Protein AF-A0A024GPQ6-F1 (afdb_monomer_lite)

Radius of gyration: 27.26 Å; chains: 1; bounding box: 66×18×82 Å

Foldseek 3Di:
DDPDDDDPLQVVLVVLLVVLLVLLLVLLVLDDPVVSVVSNVVSVVVSVVCVPPPDNVVSVVVSVVSVVVSVVSNVVSVVVSVVVVVVVVVVVDPPPPDPPPPVVVVVPDPVPPD

Sequence (114 aa):
MHKKIHSLRFFINRAAALRQYREFQRVTAKLPTSTRSDIRRQIRVEFENCRFVEEEEQIQLLLRYGKEQLKYVSSLVDTAVSKQHQKRKVNRNPEHTNGQGVDAVKMSWPWNRT

InterPro domains:
  IP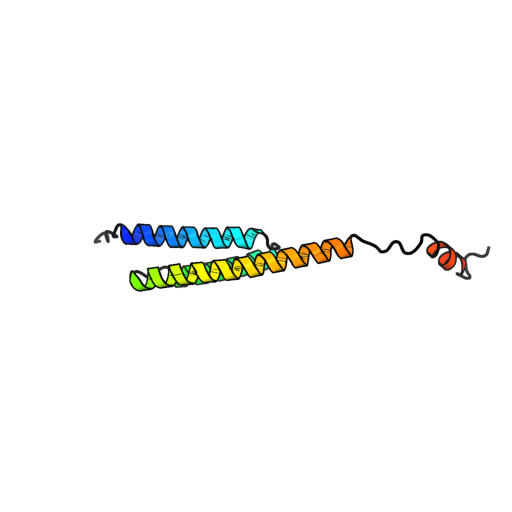R008011 Complex 1 LYR protein domain [PF05347] (16-71)

Structure (mmCIF, N/CA/C/O backbone):
data_AF-A0A024GPQ6-F1
#
_entry.id   AF-A0A024GPQ6-F1
#
loop_
_atom_site.group_PDB
_atom_site.id
_atom_site.type_symbol
_atom_site.label_atom_id
_atom_site.label_alt_id
_atom_site.label_comp_id
_atom_site.label_asym_id
_atom_site.label_entity_id
_atom_site.label_seq_id
_atom_site.pdbx_PDB_ins_code
_atom_site.Cartn_x
_atom_site.Cartn_y
_atom_site.Cartn_z
_atom_site.occupancy
_atom_site.B_iso_or_equiv
_atom_site.auth_seq_id
_atom_site.auth_comp_id
_atom_site.auth_asym_id
_atom_site.auth_atom_id
_atom_site.pdbx_PDB_model_num
ATOM 1 N N . MET A 1 1 ? -33.679 -6.114 13.000 1.00 56.97 1 MET A N 1
ATOM 2 C CA . MET A 1 1 ? -32.256 -5.919 12.642 1.00 56.97 1 MET A CA 1
ATOM 3 C C . MET A 1 1 ? -31.708 -4.738 13.425 1.00 56.97 1 MET A C 1
ATOM 5 O O . MET A 1 1 ? -32.185 -3.629 13.224 1.00 56.97 1 MET A O 1
ATOM 9 N N . HIS A 1 2 ? -30.765 -4.958 14.340 1.00 69.06 2 HIS A N 1
ATOM 10 C CA . HIS A 1 2 ? -30.118 -3.865 15.071 1.00 69.06 2 HIS A CA 1
ATOM 11 C C . HIS A 1 2 ? -29.084 -3.192 14.156 1.00 69.06 2 HIS A C 1
ATOM 13 O O . HIS A 1 2 ? -28.178 -3.857 13.656 1.00 69.06 2 HIS A O 1
ATOM 19 N N . LYS A 1 3 ? -29.222 -1.885 13.898 1.00 77.19 3 LYS A N 1
ATOM 20 C CA . LYS A 1 3 ? -28.188 -1.108 13.197 1.00 77.19 3 LYS A CA 1
ATOM 21 C C . LYS A 1 3 ? -26.991 -0.954 14.135 1.00 77.19 3 LYS A C 1
ATOM 23 O O . LYS A 1 3 ? -27.108 -0.296 15.165 1.00 77.19 3 LYS A O 1
ATOM 28 N N . LYS A 1 4 ? -25.845 -1.540 13.776 1.00 80.50 4 LYS A N 1
ATOM 29 C CA . LYS A 1 4 ? -24.577 -1.293 14.474 1.00 80.50 4 LYS A CA 1
ATOM 30 C C . LYS A 1 4 ? -24.188 0.168 14.246 1.00 80.50 4 LYS A C 1
ATOM 32 O O . LYS A 1 4 ? -23.907 0.569 13.118 1.00 80.50 4 LYS A O 1
ATOM 37 N N . ILE A 1 5 ? -24.217 0.971 15.306 1.00 86.12 5 ILE A N 1
ATOM 38 C CA . ILE A 1 5 ? -23.712 2.344 15.273 1.00 86.12 5 ILE A CA 1
ATOM 39 C C . ILE A 1 5 ? -22.198 2.258 15.456 1.00 86.12 5 ILE A C 1
ATOM 41 O O . ILE A 1 5 ? -21.713 1.808 16.491 1.00 86.12 5 ILE A O 1
ATOM 45 N N . HIS A 1 6 ? -21.448 2.645 14.428 1.00 87.50 6 HIS A N 1
ATOM 46 C CA . HIS A 1 6 ? -19.992 2.695 14.499 1.00 87.50 6 HIS A CA 1
ATOM 47 C C . HIS A 1 6 ? -19.529 3.957 15.234 1.00 87.50 6 HIS A C 1
ATOM 49 O O . HIS A 1 6 ? -20.135 5.021 15.106 1.00 87.50 6 HIS A O 1
ATOM 55 N N . SER A 1 7 ? -18.429 3.849 15.979 1.00 90.88 7 SER A N 1
ATOM 56 C CA . SER A 1 7 ? -17.825 4.998 16.654 1.00 90.88 7 SER A CA 1
ATOM 57 C C . SER A 1 7 ? -17.201 5.973 15.648 1.00 90.88 7 SER A C 1
ATOM 59 O O . SER A 1 7 ? -16.797 5.589 14.550 1.00 90.88 7 SER A O 1
ATOM 61 N N . LEU A 1 8 ? -17.036 7.243 16.031 1.00 92.69 8 LEU A N 1
ATOM 62 C CA . LEU A 1 8 ? -16.280 8.216 15.228 1.00 92.69 8 LEU A CA 1
ATOM 63 C C . LEU A 1 8 ? -14.880 7.689 14.873 1.00 92.69 8 LEU A C 1
ATOM 65 O O . LEU A 1 8 ? -14.397 7.840 13.749 1.00 92.69 8 LEU A O 1
ATOM 69 N N . ARG A 1 9 ? -14.242 7.021 15.836 1.00 91.12 9 ARG A N 1
ATOM 70 C CA . ARG A 1 9 ? -12.903 6.459 15.691 1.00 91.12 9 ARG A CA 1
ATOM 71 C C . ARG A 1 9 ? -12.825 5.410 14.584 1.00 91.12 9 ARG A C 1
ATOM 73 O O . ARG A 1 9 ? -11.877 5.437 13.801 1.00 91.12 9 ARG A O 1
ATOM 80 N N . PHE A 1 10 ? -13.849 4.565 14.451 1.00 90.88 10 PHE A N 1
ATOM 81 C CA . PHE A 1 10 ? -13.974 3.614 13.344 1.00 90.88 10 PHE A CA 1
ATOM 82 C C . PHE A 1 10 ? -13.918 4.320 11.981 1.00 90.88 10 PHE A C 1
ATOM 84 O O . PHE A 1 10 ? -13.143 3.927 11.107 1.00 90.88 10 PHE A O 1
ATOM 91 N N . PHE A 1 11 ? -14.677 5.407 11.805 1.00 92.81 11 PHE A N 1
ATOM 92 C CA . PHE A 1 11 ? -14.689 6.159 10.547 1.00 92.81 11 PHE A CA 1
ATOM 93 C C . PHE A 1 11 ? -13.343 6.827 10.253 1.00 92.81 11 PHE A C 1
ATOM 95 O O . PHE A 1 11 ? -12.869 6.764 9.117 1.00 92.81 11 PHE A O 1
ATOM 102 N N . ILE A 1 12 ? -12.700 7.416 11.267 1.00 94.94 12 ILE A N 1
ATOM 103 C CA . ILE A 1 12 ? -11.366 8.024 11.133 1.00 94.94 12 ILE A CA 1
ATOM 104 C C . ILE A 1 12 ? -10.345 6.975 10.681 1.00 94.94 12 ILE A C 1
ATOM 106 O O . ILE A 1 12 ? -9.608 7.198 9.718 1.00 94.94 12 ILE A O 1
ATOM 110 N N . ASN A 1 13 ? -10.337 5.812 11.330 1.00 94.38 13 ASN A N 1
ATOM 111 C CA . ASN A 1 13 ? -9.423 4.725 11.006 1.00 94.38 13 ASN A CA 1
ATOM 112 C C . ASN A 1 13 ? -9.668 4.187 9.588 1.00 94.38 13 ASN A C 1
ATOM 114 O O . ASN A 1 13 ? -8.723 3.997 8.818 1.00 94.38 13 ASN A O 1
ATOM 118 N N . ARG A 1 14 ? -10.935 4.027 9.185 1.00 94.44 14 ARG A N 1
ATOM 119 C CA . ARG A 1 14 ? -11.280 3.587 7.827 1.00 94.44 14 ARG A CA 1
ATOM 120 C C . ARG A 1 14 ? -10.869 4.613 6.771 1.00 94.44 14 ARG A C 1
ATOM 122 O O . ARG A 1 14 ? -10.334 4.241 5.725 1.00 94.44 14 ARG A O 1
ATOM 129 N N . ALA A 1 15 ? -11.062 5.902 7.046 1.00 96.56 15 ALA A N 1
ATOM 130 C CA . ALA A 1 15 ? -10.620 6.979 6.167 1.00 96.56 15 ALA A CA 1
ATOM 131 C C . ALA A 1 15 ? -9.088 7.014 6.026 1.00 96.56 15 ALA A C 1
ATOM 133 O O . ALA A 1 15 ? -8.582 7.228 4.918 1.00 96.56 15 ALA A O 1
ATOM 134 N N . ALA A 1 16 ? -8.352 6.764 7.114 1.00 96.50 16 ALA A N 1
ATOM 135 C CA . ALA A 1 16 ? -6.895 6.660 7.104 1.00 96.50 16 ALA A CA 1
ATOM 136 C C . ALA A 1 16 ? -6.411 5.485 6.239 1.00 96.50 16 ALA A C 1
ATOM 138 O O . ALA A 1 16 ? -5.560 5.687 5.373 1.00 96.50 16 ALA A O 1
ATOM 139 N N . ALA A 1 17 ? -7.013 4.300 6.382 1.00 96.38 17 ALA A N 1
ATOM 140 C CA . ALA A 1 17 ? -6.684 3.135 5.557 1.00 96.38 17 ALA A CA 1
ATOM 141 C C . ALA A 1 17 ? -6.943 3.406 4.063 1.00 96.38 17 ALA A C 1
ATOM 143 O O . ALA A 1 17 ? -6.088 3.157 3.214 1.00 96.38 17 ALA A O 1
ATOM 144 N N . LEU A 1 18 ? -8.087 4.013 3.724 1.00 96.75 18 LEU A N 1
ATOM 145 C CA . LEU A 1 18 ? -8.394 4.392 2.339 1.00 96.75 18 LEU A CA 1
ATOM 146 C C . LEU A 1 18 ? -7.425 5.441 1.783 1.00 96.75 18 LEU A C 1
ATOM 148 O O . LEU A 1 18 ? -7.087 5.416 0.599 1.00 96.75 18 LEU A O 1
ATOM 152 N N . ARG A 1 19 ? -6.986 6.397 2.610 1.00 98.06 19 ARG A N 1
ATOM 153 C CA . ARG A 1 19 ? -5.964 7.376 2.218 1.00 98.06 19 ARG A CA 1
ATOM 154 C C . ARG A 1 19 ? -4.654 6.672 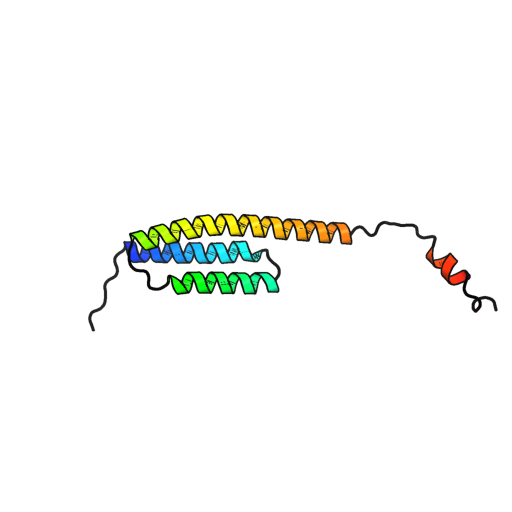1.877 1.00 98.06 19 ARG A C 1
ATOM 156 O O . ARG A 1 19 ? -4.123 6.916 0.798 1.00 98.06 19 ARG A O 1
ATOM 163 N N . GLN A 1 20 ? -4.207 5.767 2.737 1.00 97.38 20 GLN A N 1
ATOM 164 C CA . GLN A 1 20 ? -2.985 4.997 2.542 1.00 97.38 20 GLN A CA 1
ATOM 165 C C . GLN A 1 20 ? -3.044 4.120 1.283 1.00 97.38 20 GLN A C 1
ATOM 167 O O . GLN A 1 20 ? -2.120 4.144 0.474 1.00 97.38 20 GLN A O 1
ATOM 172 N N . TYR A 1 21 ? -4.164 3.433 1.037 1.00 97.94 21 TYR A N 1
ATOM 173 C CA . TYR A 1 21 ? -4.378 2.677 -0.202 1.00 97.94 21 TYR A CA 1
ATOM 174 C C . TYR A 1 21 ? -4.228 3.555 -1.457 1.00 97.94 21 TYR A C 1
ATOM 176 O O . TYR A 1 21 ? -3.547 3.190 -2.418 1.00 97.94 21 TYR A O 1
ATOM 184 N N . ARG A 1 22 ? -4.816 4.759 -1.448 1.00 98.31 22 ARG A N 1
ATOM 185 C CA . ARG A 1 22 ? -4.681 5.714 -2.561 1.00 98.31 22 ARG A CA 1
ATOM 186 C C . ARG A 1 22 ? -3.244 6.201 -2.742 1.00 98.31 22 ARG A C 1
ATOM 188 O O . ARG A 1 22 ? -2.825 6.435 -3.872 1.00 98.31 22 ARG A O 1
ATOM 195 N N . GLU A 1 23 ? -2.479 6.354 -1.666 1.00 98.25 23 GLU A N 1
ATOM 196 C CA . GLU A 1 23 ? -1.063 6.726 -1.749 1.00 98.25 23 GLU A CA 1
ATOM 197 C C . GLU A 1 23 ? -0.229 5.634 -2.424 1.00 98.25 23 GLU A C 1
ATOM 199 O O . GLU A 1 23 ? 0.523 5.940 -3.350 1.00 98.25 23 GLU A O 1
ATOM 204 N N . PHE A 1 24 ? -0.449 4.364 -2.082 1.00 98.00 24 PHE A N 1
ATOM 205 C CA . PHE A 1 24 ? 0.153 3.236 -2.799 1.00 98.00 24 PHE A CA 1
ATOM 206 C C . PHE A 1 24 ? -0.168 3.258 -4.300 1.00 98.00 24 PHE A C 1
ATOM 208 O O . PHE A 1 24 ? 0.715 3.068 -5.143 1.00 98.00 24 PHE A O 1
ATOM 215 N N . GLN A 1 25 ? -1.423 3.536 -4.665 1.00 97.44 25 GLN A N 1
ATOM 216 C CA . GLN A 1 25 ? -1.809 3.658 -6.072 1.00 97.44 25 GLN A CA 1
ATOM 217 C C . GLN A 1 25 ? -1.082 4.810 -6.781 1.00 97.44 25 GLN A C 1
ATOM 219 O O . GLN A 1 25 ? -0.692 4.655 -7.941 1.00 97.44 25 GLN A O 1
ATOM 224 N N . ARG A 1 26 ? -0.880 5.948 -6.106 1.00 97.94 26 ARG A N 1
ATOM 225 C CA . ARG A 1 26 ? -0.150 7.102 -6.658 1.00 97.94 26 ARG A CA 1
ATOM 226 C C . ARG A 1 26 ? 1.331 6.799 -6.850 1.00 97.94 26 ARG A C 1
ATOM 228 O O . ARG A 1 26 ? 1.850 7.047 -7.932 1.00 97.94 26 ARG A O 1
ATOM 235 N N . VAL A 1 27 ? 1.995 6.224 -5.848 1.00 97.31 27 VAL A N 1
ATOM 236 C CA . VAL A 1 27 ? 3.422 5.863 -5.923 1.00 97.31 27 VAL A CA 1
ATOM 237 C C . VAL A 1 27 ? 3.668 4.891 -7.075 1.00 97.31 27 VAL A C 1
ATOM 239 O O . VAL A 1 27 ? 4.505 5.140 -7.940 1.00 97.31 27 VAL A O 1
ATOM 242 N N . THR A 1 28 ? 2.865 3.831 -7.160 1.00 96.50 28 THR A N 1
ATOM 243 C CA . THR A 1 28 ? 2.990 2.805 -8.209 1.00 96.50 28 THR A CA 1
ATOM 244 C C . THR A 1 28 ? 2.609 3.299 -9.607 1.00 96.50 28 THR A C 1
ATOM 246 O O . THR A 1 28 ? 2.896 2.620 -10.590 1.00 96.50 28 THR A O 1
ATOM 249 N N . ALA A 1 29 ? 1.992 4.480 -9.746 1.00 96.69 29 ALA A N 1
ATOM 250 C CA . ALA A 1 29 ? 1.598 5.027 -11.045 1.00 96.69 29 ALA A CA 1
ATOM 251 C C . ALA A 1 29 ? 2.791 5.255 -11.988 1.00 96.69 29 ALA A C 1
ATOM 253 O O . ALA A 1 29 ? 2.621 5.122 -13.200 1.00 96.69 29 ALA A O 1
ATOM 254 N N . LYS A 1 30 ? 3.976 5.538 -11.427 1.00 94.69 30 LYS A N 1
ATOM 255 C CA . LYS A 1 30 ? 5.227 5.784 -12.163 1.00 94.69 30 LYS A CA 1
ATOM 256 C C . LYS A 1 30 ? 5.773 4.541 -12.882 1.00 94.69 30 LYS A C 1
ATOM 258 O O . LYS A 1 30 ? 6.633 4.669 -13.747 1.00 94.69 30 LYS A O 1
ATOM 263 N N . LEU A 1 31 ? 5.311 3.347 -12.509 1.00 93.56 31 LEU A N 1
ATOM 264 C CA . LEU A 1 31 ? 5.783 2.090 -13.082 1.00 93.56 31 LEU A CA 1
ATOM 265 C C . LEU A 1 31 ? 5.145 1.790 -14.452 1.00 93.56 31 LEU A C 1
ATOM 267 O O . LEU A 1 31 ? 4.021 2.234 -14.721 1.00 93.56 31 LEU A O 1
ATOM 271 N N . PRO A 1 32 ? 5.807 0.970 -15.293 1.00 93.25 32 PRO A N 1
ATOM 272 C CA . PRO A 1 32 ? 5.212 0.419 -16.509 1.00 93.25 32 PRO A CA 1
ATOM 273 C C . PRO A 1 32 ? 3.910 -0.345 -16.232 1.00 93.25 32 PRO A C 1
ATOM 275 O O . PRO A 1 32 ? 3.746 -0.952 -15.175 1.00 93.25 32 PRO A O 1
ATOM 278 N N . THR A 1 33 ? 2.987 -0.344 -17.199 1.00 94.06 33 THR A N 1
ATOM 279 C CA . THR A 1 33 ? 1.622 -0.874 -17.030 1.00 94.06 33 THR A CA 1
ATOM 280 C C . THR A 1 33 ? 1.567 -2.328 -16.562 1.00 94.06 33 THR A C 1
ATOM 282 O O . THR A 1 33 ? 0.742 -2.626 -15.698 1.00 94.06 33 THR A O 1
ATOM 285 N N . SER A 1 34 ? 2.426 -3.211 -17.083 1.00 91.00 34 SER A N 1
ATOM 286 C CA . SER A 1 34 ? 2.474 -4.623 -16.677 1.00 91.00 34 SER A CA 1
ATOM 287 C C . SER A 1 34 ? 2.802 -4.752 -15.187 1.00 91.00 34 SER A C 1
ATOM 289 O O . SER A 1 34 ? 1.943 -5.129 -14.397 1.00 91.00 34 SER A O 1
ATOM 291 N N . THR A 1 35 ? 3.983 -4.284 -14.775 1.00 92.56 35 THR A N 1
ATOM 292 C CA . THR A 1 35 ? 4.447 -4.327 -13.379 1.00 92.56 35 THR A CA 1
ATOM 293 C C . THR A 1 35 ? 3.513 -3.586 -12.419 1.00 92.56 35 THR A C 1
ATOM 295 O O . THR A 1 35 ? 3.246 -4.045 -11.309 1.00 92.56 35 THR A O 1
ATOM 298 N N . ARG A 1 36 ? 2.975 -2.434 -12.836 1.00 95.56 36 ARG A N 1
ATOM 299 C CA . ARG A 1 36 ? 2.027 -1.651 -12.035 1.00 95.56 36 ARG A CA 1
ATOM 300 C C . ARG A 1 36 ? 0.756 -2.436 -11.720 1.00 95.56 36 ARG A C 1
ATOM 302 O O . ARG A 1 36 ? 0.222 -2.286 -10.622 1.00 95.56 36 ARG A O 1
ATOM 309 N N . SER A 1 37 ? 0.245 -3.208 -12.677 1.00 95.19 37 SER A N 1
ATOM 310 C CA . SER A 1 37 ? -1.005 -3.958 -12.513 1.00 95.19 37 SER A CA 1
ATOM 311 C C . SER A 1 37 ? -0.843 -5.075 -11.486 1.00 95.19 37 SER A C 1
ATOM 313 O O . SER A 1 37 ? -1.677 -5.188 -10.587 1.00 95.19 37 SER A O 1
ATOM 315 N N . ASP A 1 38 ? 0.270 -5.806 -11.547 1.00 94.19 38 ASP A N 1
ATOM 316 C CA . ASP A 1 38 ? 0.579 -6.888 -10.606 1.00 94.19 38 ASP A CA 1
ATOM 317 C C . ASP A 1 38 ? 0.749 -6.361 -9.178 1.00 94.19 38 ASP A C 1
ATOM 319 O O . ASP A 1 38 ? 0.099 -6.837 -8.246 1.00 94.19 38 ASP A O 1
ATOM 323 N N . ILE A 1 39 ? 1.535 -5.294 -9.007 1.00 94.50 39 ILE A N 1
ATOM 324 C CA . ILE A 1 39 ? 1.754 -4.682 -7.690 1.00 94.50 39 ILE A CA 1
ATOM 325 C C . ILE A 1 39 ? 0.441 -4.136 -7.118 1.00 94.50 39 ILE A C 1
ATOM 327 O O . ILE A 1 39 ? 0.130 -4.350 -5.948 1.00 94.50 39 ILE A O 1
ATOM 331 N N . ARG A 1 40 ? -0.377 -3.451 -7.929 1.00 96.50 40 ARG A N 1
ATOM 332 C CA . ARG A 1 40 ? -1.679 -2.941 -7.467 1.00 96.50 40 ARG A CA 1
ATOM 333 C C . ARG A 1 40 ? -2.647 -4.062 -7.105 1.00 96.50 40 ARG A C 1
ATOM 335 O O . ARG A 1 40 ? -3.445 -3.875 -6.186 1.00 96.50 40 ARG A O 1
ATOM 342 N N . ARG A 1 41 ? -2.584 -5.204 -7.796 1.00 96.56 41 ARG A N 1
ATOM 343 C CA . ARG A 1 41 ? -3.353 -6.399 -7.442 1.00 96.56 41 ARG A CA 1
ATOM 344 C C . ARG A 1 41 ? -2.937 -6.909 -6.067 1.00 96.56 41 ARG A C 1
ATOM 346 O O . ARG A 1 41 ? -3.812 -7.076 -5.226 1.00 96.56 41 ARG A O 1
ATOM 353 N N . GLN A 1 42 ? -1.640 -7.081 -5.822 1.00 95.75 42 GLN A N 1
ATOM 354 C CA . GLN A 1 42 ? -1.136 -7.542 -4.527 1.00 95.75 42 GLN A CA 1
ATOM 355 C C . GLN A 1 42 ? -1.520 -6.582 -3.395 1.00 95.75 42 GLN A C 1
ATOM 357 O O . GLN A 1 42 ? -2.121 -7.005 -2.415 1.00 95.75 42 GLN A O 1
ATOM 362 N N . ILE A 1 43 ? -1.289 -5.277 -3.572 1.00 95.69 43 ILE A N 1
ATOM 363 C CA . ILE A 1 43 ? -1.683 -4.258 -2.586 1.00 95.69 43 ILE A CA 1
ATOM 364 C C . ILE A 1 43 ? -3.185 -4.337 -2.302 1.00 95.69 43 ILE A C 1
ATOM 366 O O . ILE A 1 43 ? -3.601 -4.241 -1.154 1.00 95.69 43 ILE A O 1
ATOM 370 N N . ARG A 1 44 ? -4.024 -4.534 -3.326 1.00 96.56 44 ARG A N 1
ATOM 371 C CA . ARG A 1 44 ? -5.463 -4.704 -3.107 1.00 96.56 44 ARG A CA 1
ATOM 372 C C . ARG A 1 44 ? -5.763 -5.924 -2.237 1.00 96.56 44 ARG A C 1
ATOM 374 O O . ARG A 1 44 ? -6.568 -5.789 -1.326 1.00 96.56 44 ARG A O 1
ATOM 381 N N . VAL A 1 45 ? -5.140 -7.072 -2.508 1.00 97.12 45 VAL A N 1
ATOM 382 C CA . VAL A 1 45 ? -5.341 -8.292 -1.710 1.00 97.12 45 VAL A CA 1
ATOM 383 C C . VAL A 1 45 ? -4.991 -8.041 -0.244 1.00 97.12 45 VAL A C 1
ATOM 385 O O . VAL A 1 45 ? -5.820 -8.315 0.615 1.00 97.12 45 VAL A O 1
ATOM 388 N N . GLU A 1 46 ? -3.842 -7.424 0.040 1.00 95.00 46 GLU A N 1
ATOM 389 C CA . GLU A 1 46 ? -3.437 -7.120 1.422 1.00 95.00 46 GLU A CA 1
ATOM 390 C C . GLU A 1 46 ? -4.462 -6.236 2.153 1.00 95.00 46 GLU A C 1
ATOM 392 O O . GLU A 1 46 ? -4.850 -6.514 3.286 1.00 95.00 46 GLU A O 1
ATOM 397 N N . PHE A 1 47 ? -4.979 -5.196 1.493 1.00 96.06 47 PHE A N 1
ATOM 398 C CA . PHE A 1 47 ? -6.003 -4.334 2.091 1.00 96.06 47 PHE A CA 1
ATOM 399 C C . PHE A 1 47 ? -7.357 -5.039 2.282 1.00 96.06 47 PHE A C 1
ATOM 401 O O . PHE A 1 47 ? -8.082 -4.709 3.225 1.00 96.06 47 PHE A O 1
ATOM 408 N N . GLU A 1 48 ? -7.723 -5.981 1.408 1.00 95.88 48 GLU A N 1
ATOM 409 C CA . GLU A 1 48 ? -8.945 -6.780 1.568 1.00 95.88 48 GLU A CA 1
ATOM 410 C C . GLU A 1 48 ? -8.801 -7.817 2.694 1.00 95.88 48 GLU A C 1
ATOM 412 O O . GLU A 1 48 ? -9.758 -8.015 3.442 1.00 95.88 48 GLU A O 1
ATOM 417 N N . ASN A 1 49 ? -7.611 -8.394 2.899 1.00 95.00 49 ASN A N 1
ATOM 418 C CA . ASN A 1 49 ? -7.334 -9.296 4.026 1.00 95.00 49 ASN A CA 1
ATOM 419 C C . ASN A 1 49 ? -7.582 -8.609 5.379 1.00 95.00 49 ASN A C 1
ATOM 421 O O . ASN A 1 49 ? -8.067 -9.229 6.322 1.00 95.00 49 ASN A O 1
ATOM 425 N N . CYS A 1 50 ? -7.325 -7.302 5.465 1.00 93.25 50 CYS A N 1
ATOM 426 C CA . CYS A 1 50 ? -7.558 -6.503 6.668 1.00 93.25 50 CYS A CA 1
ATOM 427 C C . CYS A 1 50 ? -8.947 -5.833 6.720 1.00 93.25 50 CYS A C 1
ATOM 429 O O . CYS A 1 50 ? -9.193 -4.990 7.585 1.00 93.25 50 CYS A O 1
ATOM 431 N N . ARG A 1 51 ? -9.871 -6.144 5.798 1.00 91.25 51 ARG A N 1
ATOM 432 C CA . ARG A 1 51 ? -11.146 -5.414 5.646 1.00 91.25 51 ARG A CA 1
ATOM 433 C C . ARG A 1 51 ? -12.028 -5.435 6.893 1.00 91.25 51 ARG A C 1
ATOM 435 O O . ARG A 1 51 ? -12.708 -4.441 7.149 1.00 91.25 51 ARG A O 1
ATOM 442 N N . PHE A 1 52 ? -12.041 -6.560 7.603 1.00 91.56 52 PHE A N 1
ATOM 443 C CA . PHE A 1 52 ? -12.933 -6.828 8.734 1.00 91.56 52 PHE A CA 1
ATOM 444 C C . PHE A 1 52 ? -12.249 -6.675 10.096 1.00 91.56 52 PHE A C 1
ATOM 446 O O . PHE A 1 52 ? -12.829 -7.043 11.112 1.00 91.56 52 PHE A O 1
ATOM 453 N N . VAL A 1 53 ? -11.029 -6.132 10.134 1.00 92.62 53 VAL A N 1
ATOM 454 C CA . VAL A 1 53 ? -10.357 -5.818 11.396 1.00 92.62 53 VAL A CA 1
ATOM 455 C C . VAL A 1 53 ? -11.087 -4.645 12.051 1.00 92.62 53 VAL A C 1
ATOM 457 O O . VAL A 1 53 ? -11.158 -3.554 11.482 1.00 92.62 53 VAL A O 1
ATOM 460 N N . GLU A 1 54 ? -11.649 -4.882 13.235 1.00 89.12 54 GLU A N 1
ATOM 461 C CA . GLU A 1 54 ? -12.392 -3.878 14.009 1.00 89.12 54 GLU A CA 1
ATOM 462 C C . GLU A 1 54 ? -11.662 -3.441 15.285 1.00 89.12 54 GLU A C 1
ATOM 464 O O . GLU A 1 54 ? -11.979 -2.384 15.830 1.00 89.12 54 GLU A O 1
ATOM 469 N N . GLU A 1 55 ? -10.681 -4.222 15.748 1.00 92.69 55 GLU A N 1
ATOM 470 C CA . GLU A 1 55 ? -9.924 -3.918 16.961 1.00 92.69 55 GLU A CA 1
ATOM 471 C C . GLU A 1 55 ? -9.019 -2.700 16.742 1.00 92.69 55 GLU A C 1
ATOM 473 O O . GLU A 1 55 ? -8.200 -2.664 15.821 1.00 92.69 55 GLU A O 1
ATOM 478 N N . GLU A 1 56 ? -9.165 -1.679 17.589 1.00 90.00 56 GLU A N 1
ATOM 479 C CA . GLU A 1 56 ? -8.488 -0.400 17.380 1.00 90.00 56 GLU A CA 1
ATOM 480 C C . GLU A 1 56 ? -6.962 -0.532 17.390 1.00 90.00 56 GLU A C 1
ATOM 482 O O . GLU A 1 56 ? -6.304 0.036 16.515 1.00 90.00 56 GLU A O 1
ATOM 487 N N . GLU A 1 57 ? -6.404 -1.284 18.337 1.00 92.75 57 GLU A N 1
ATOM 488 C CA . GLU A 1 57 ? -4.956 -1.466 18.474 1.00 92.75 57 GLU A CA 1
ATOM 489 C C . GLU A 1 57 ? -4.362 -2.131 17.229 1.00 92.75 57 GLU A C 1
ATOM 491 O O . GLU A 1 57 ? -3.383 -1.632 16.661 1.00 92.75 57 GLU A O 1
ATOM 496 N N . GLN A 1 58 ? -5.026 -3.173 16.720 1.00 95.56 58 GLN A N 1
ATOM 497 C CA . GLN A 1 58 ? -4.649 -3.824 15.466 1.00 95.56 58 GLN A CA 1
ATOM 498 C C . GLN A 1 58 ? -4.739 -2.872 14.277 1.00 95.56 58 GLN A C 1
ATOM 500 O O . GLN A 1 58 ? -3.825 -2.831 13.454 1.00 95.56 58 GLN A O 1
ATOM 505 N N . ILE A 1 59 ? -5.797 -2.060 14.177 1.00 95.19 59 ILE A N 1
ATOM 506 C CA . ILE A 1 59 ? -5.914 -1.093 13.081 1.00 95.19 59 ILE A CA 1
ATOM 507 C C . ILE A 1 59 ? -4.780 -0.063 13.147 1.00 95.19 59 ILE A C 1
ATOM 509 O O . ILE A 1 59 ? -4.186 0.254 12.116 1.00 95.19 59 ILE A O 1
ATOM 513 N N . GLN A 1 60 ? -4.439 0.453 14.331 1.00 94.88 60 GLN A N 1
ATOM 514 C CA . GLN A 1 60 ? -3.320 1.391 14.471 1.00 94.88 60 GLN A CA 1
ATOM 515 C C . GLN A 1 60 ? -1.988 0.747 14.081 1.00 94.88 60 GLN A C 1
ATOM 517 O O . GLN A 1 60 ? -1.185 1.382 13.391 1.00 94.88 60 GLN A O 1
ATOM 522 N N . LEU A 1 61 ? -1.763 -0.507 14.480 1.00 96.69 61 LEU A N 1
ATOM 523 C CA . LEU A 1 61 ? -0.579 -1.268 14.097 1.00 96.69 61 LEU A CA 1
ATOM 524 C C . LEU A 1 61 ? -0.501 -1.439 12.575 1.00 96.69 61 LEU A C 1
ATOM 526 O O . LEU A 1 61 ? 0.520 -1.107 11.973 1.00 96.69 61 LEU A O 1
ATOM 530 N N . LEU A 1 62 ? -1.594 -1.860 11.937 1.00 97.00 62 LEU A N 1
ATOM 531 C CA . LEU A 1 62 ? -1.683 -2.025 10.485 1.00 97.00 62 LEU A CA 1
ATOM 532 C C . LEU A 1 62 ? -1.470 -0.705 9.739 1.00 97.00 62 LEU A C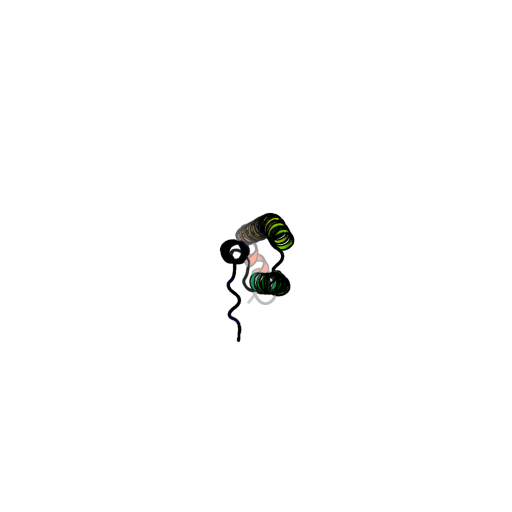 1
ATOM 534 O O . LEU A 1 62 ? -0.760 -0.667 8.736 1.00 97.00 62 LEU A O 1
ATOM 538 N N . LEU A 1 63 ? -2.025 0.402 10.239 1.00 96.50 63 LEU A N 1
ATOM 539 C CA . LEU A 1 63 ? -1.811 1.726 9.655 1.00 96.50 63 LEU A CA 1
ATOM 540 C C . LEU A 1 63 ? -0.342 2.156 9.745 1.00 96.50 63 LEU A C 1
ATOM 542 O O . LEU A 1 63 ? 0.175 2.751 8.795 1.00 96.50 63 LEU A O 1
ATOM 546 N N . ARG A 1 64 ? 0.341 1.872 10.861 1.00 97.50 64 ARG A N 1
ATOM 547 C CA . ARG A 1 64 ? 1.782 2.135 11.018 1.00 97.50 64 ARG A CA 1
ATOM 548 C C . ARG A 1 64 ? 2.598 1.273 10.062 1.00 97.50 64 ARG A C 1
ATOM 550 O O . ARG A 1 64 ? 3.367 1.825 9.278 1.00 97.50 64 ARG A O 1
ATOM 557 N N . TYR A 1 65 ? 2.344 -0.031 10.051 1.00 96.44 65 TYR A N 1
ATOM 558 C CA . TYR A 1 65 ? 2.986 -0.975 9.142 1.00 96.44 65 TYR A CA 1
ATOM 559 C C . TYR A 1 65 ? 2.814 -0.556 7.676 1.00 96.44 65 TYR A C 1
ATOM 561 O O . TYR A 1 65 ? 3.788 -0.423 6.938 1.00 96.44 65 TYR A O 1
ATOM 569 N N . GLY A 1 66 ? 1.592 -0.214 7.262 1.00 96.12 66 GLY A N 1
ATOM 570 C CA . GLY A 1 66 ? 1.320 0.255 5.907 1.00 96.12 66 GLY A CA 1
ATOM 571 C C . GLY A 1 66 ? 2.092 1.529 5.538 1.00 96.12 66 GLY A C 1
ATOM 572 O O . GLY A 1 66 ? 2.412 1.728 4.368 1.00 96.12 66 GLY A O 1
ATOM 573 N N . LYS A 1 67 ? 2.418 2.410 6.501 1.00 97.25 67 LYS A N 1
ATOM 574 C CA . LYS A 1 67 ? 3.193 3.636 6.233 1.00 97.25 67 LYS A CA 1
ATOM 575 C C . LYS A 1 67 ? 4.651 3.288 5.972 1.00 97.25 67 LYS A C 1
ATOM 577 O O . LYS A 1 67 ? 5.269 3.885 5.095 1.00 97.25 67 LYS A O 1
ATOM 582 N N . GLU A 1 68 ? 5.197 2.338 6.719 1.00 97.19 68 GLU A N 1
ATOM 583 C CA . GLU A 1 68 ? 6.553 1.830 6.507 1.00 97.19 68 GLU A CA 1
ATOM 584 C C . GLU A 1 68 ? 6.659 1.105 5.166 1.00 97.19 68 GLU A C 1
ATOM 586 O O . GLU A 1 68 ? 7.549 1.413 4.371 1.00 97.19 68 GLU A O 1
ATOM 591 N N . GLN A 1 69 ? 5.682 0.252 4.849 1.00 95.50 69 GLN A N 1
ATOM 592 C CA . GLN A 1 69 ? 5.595 -0.404 3.545 1.00 95.50 69 GLN A CA 1
ATOM 593 C C . GLN A 1 69 ? 5.475 0.604 2.399 1.00 95.50 69 GLN A C 1
ATOM 595 O O . GLN A 1 69 ? 6.117 0.439 1.366 1.00 95.50 69 GLN A O 1
ATOM 600 N N . LEU A 1 70 ? 4.723 1.695 2.572 1.00 96.81 70 LEU A N 1
ATOM 601 C CA . LEU A 1 70 ? 4.627 2.743 1.555 1.00 96.81 70 LEU A CA 1
ATOM 602 C C . LEU A 1 70 ? 5.979 3.421 1.292 1.00 96.81 70 LEU A C 1
ATOM 604 O O . LEU A 1 70 ? 6.317 3.664 0.133 1.00 96.81 70 LEU A O 1
ATOM 608 N N . LYS A 1 71 ? 6.770 3.697 2.340 1.00 96.50 71 LYS A N 1
ATOM 609 C CA . LYS A 1 71 ? 8.130 4.245 2.190 1.00 96.50 71 LYS A CA 1
ATOM 610 C C . LYS A 1 71 ? 9.024 3.288 1.404 1.00 96.50 71 LYS A C 1
ATOM 612 O O . LYS A 1 71 ? 9.713 3.722 0.483 1.00 96.50 71 LYS A O 1
ATOM 617 N N . TYR A 1 72 ? 8.973 2.001 1.741 1.00 94.88 72 TYR A N 1
ATOM 618 C CA . TYR A 1 72 ? 9.735 0.962 1.053 1.00 94.88 72 TYR A CA 1
ATOM 619 C C . TYR A 1 72 ? 9.323 0.822 -0.420 1.00 94.88 72 TYR A C 1
ATOM 621 O O . TYR A 1 72 ? 10.165 0.854 -1.314 1.00 94.88 72 TYR A O 1
ATOM 629 N N . VAL A 1 73 ? 8.021 0.762 -0.709 1.00 94.75 73 VAL A N 1
ATOM 630 C CA . VAL A 1 73 ? 7.524 0.714 -2.091 1.00 94.75 73 VAL A CA 1
ATOM 631 C C . VAL A 1 73 ? 7.938 1.966 -2.864 1.00 94.75 73 VAL A C 1
ATOM 633 O O . VAL A 1 73 ? 8.355 1.850 -4.014 1.00 94.75 73 VAL A O 1
ATOM 636 N N . SER A 1 74 ? 7.881 3.155 -2.256 1.00 96.75 74 SER A N 1
ATOM 637 C CA . SER A 1 74 ? 8.326 4.384 -2.922 1.00 96.75 74 SER A CA 1
ATOM 638 C C . SER A 1 74 ? 9.797 4.326 -3.313 1.00 96.75 74 SER A C 1
ATOM 640 O O . SER A 1 74 ? 10.113 4.603 -4.468 1.00 96.75 74 SER A O 1
ATOM 642 N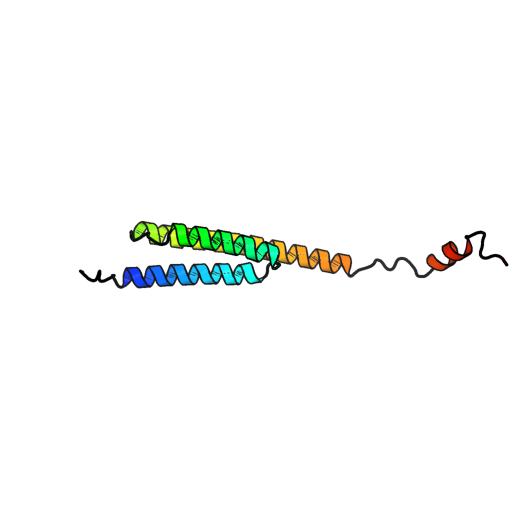 N . SER A 1 75 ? 10.687 3.912 -2.406 1.00 96.44 75 SER A N 1
ATOM 643 C CA . SER A 1 75 ? 12.123 3.846 -2.705 1.00 96.44 75 SER A CA 1
ATOM 644 C C . SER A 1 75 ? 12.441 2.833 -3.811 1.00 96.44 75 SER A C 1
ATOM 646 O O . SER A 1 75 ? 13.252 3.116 -4.701 1.00 96.44 75 SER A O 1
ATOM 648 N N . LEU A 1 76 ? 11.758 1.683 -3.821 1.00 94.19 76 LEU A N 1
ATOM 649 C CA . LEU A 1 76 ? 11.880 0.694 -4.892 1.00 94.19 76 LEU A CA 1
ATOM 650 C C . LEU A 1 76 ? 11.397 1.241 -6.237 1.00 94.19 76 LEU A C 1
ATOM 652 O O . LEU A 1 76 ? 12.079 1.070 -7.250 1.00 94.19 76 LEU A O 1
ATOM 656 N N . VAL A 1 77 ? 10.245 1.917 -6.256 1.00 95.00 77 VAL A N 1
ATOM 657 C CA . VAL A 1 77 ? 9.701 2.529 -7.474 1.00 95.00 77 VAL A CA 1
ATOM 658 C C . VAL A 1 77 ? 10.647 3.598 -8.010 1.00 95.00 77 VAL A C 1
ATOM 660 O O . VAL A 1 77 ? 10.964 3.584 -9.199 1.00 95.00 77 VAL A O 1
ATOM 663 N N . ASP A 1 78 ? 11.134 4.494 -7.155 1.00 94.38 78 ASP A N 1
ATOM 664 C CA . ASP A 1 78 ? 12.041 5.570 -7.560 1.00 94.38 78 ASP A CA 1
ATOM 665 C C . ASP A 1 78 ? 13.362 5.005 -8.118 1.00 94.38 78 ASP A C 1
ATOM 667 O O . ASP A 1 78 ? 13.869 5.475 -9.145 1.00 94.38 78 ASP A O 1
ATOM 671 N N . THR A 1 79 ? 13.864 3.914 -7.532 1.00 94.19 79 THR A N 1
ATOM 672 C CA . THR A 1 79 ? 15.032 3.179 -8.045 1.00 94.19 79 THR A CA 1
ATOM 673 C C . THR A 1 79 ? 14.750 2.543 -9.410 1.00 94.19 79 THR A C 1
ATOM 675 O O . THR A 1 79 ? 15.560 2.663 -10.335 1.00 94.19 79 THR A O 1
ATOM 678 N N . ALA A 1 80 ? 13.604 1.875 -9.569 1.00 90.56 80 ALA A N 1
ATOM 679 C CA . ALA A 1 80 ? 13.223 1.211 -10.815 1.00 90.56 80 ALA A CA 1
ATOM 680 C C . ALA A 1 80 ? 13.063 2.214 -11.970 1.00 90.56 80 ALA A C 1
ATOM 682 O O . ALA A 1 80 ? 13.597 2.005 -13.063 1.00 90.56 80 ALA A O 1
ATOM 683 N N . VAL A 1 81 ? 12.396 3.340 -11.709 1.00 90.44 81 VAL A N 1
ATOM 684 C CA . VAL A 1 81 ? 12.205 4.432 -12.672 1.00 90.44 81 VAL A CA 1
ATOM 685 C C . VAL A 1 81 ? 13.544 5.065 -13.060 1.00 90.44 81 VAL A C 1
ATOM 687 O O . VAL A 1 81 ? 13.788 5.321 -14.241 1.00 90.44 81 VAL A O 1
ATOM 690 N N . SER A 1 82 ? 14.453 5.268 -12.103 1.00 89.25 82 SER A N 1
ATOM 691 C CA . SER A 1 82 ? 15.792 5.811 -12.378 1.00 89.25 82 SER A CA 1
ATOM 692 C C . SER A 1 82 ? 16.603 4.895 -13.299 1.00 89.25 82 SER A C 1
ATOM 694 O O . SER A 1 82 ? 17.153 5.354 -14.304 1.00 89.25 82 SER A O 1
ATOM 696 N N . LYS A 1 83 ? 16.602 3.581 -13.035 1.00 85.38 83 LYS A N 1
ATOM 697 C CA . LYS A 1 83 ? 17.251 2.582 -13.903 1.00 85.38 83 LYS A CA 1
ATOM 698 C C . LYS A 1 83 ? 16.644 2.562 -15.309 1.00 85.38 83 LYS A C 1
ATOM 700 O O . LYS A 1 83 ? 17.370 2.448 -16.297 1.00 85.38 83 LYS A O 1
ATOM 705 N N . GLN A 1 84 ? 15.323 2.708 -15.427 1.00 82.44 84 GLN A N 1
ATOM 706 C CA . GLN A 1 84 ? 14.653 2.791 -16.726 1.00 82.44 84 GLN A CA 1
ATOM 707 C C . GLN A 1 84 ? 15.095 4.033 -17.514 1.00 82.44 84 GLN A C 1
ATOM 709 O O . GLN A 1 84 ? 15.370 3.934 -18.712 1.00 82.44 84 GLN A O 1
ATOM 714 N N . HIS A 1 85 ? 15.208 5.192 -16.860 1.00 75.69 85 HIS A N 1
ATOM 715 C CA . HIS A 1 85 ? 15.712 6.406 -17.503 1.00 75.69 85 HIS A CA 1
ATOM 716 C C . HIS A 1 85 ? 17.164 6.264 -17.966 1.00 75.69 85 HIS A C 1
ATOM 718 O O . HIS A 1 85 ? 17.471 6.684 -19.081 1.00 75.69 85 HIS A O 1
ATOM 724 N N . GLN A 1 86 ? 18.033 5.635 -17.169 1.00 76.38 86 GLN A N 1
ATOM 725 C CA . GLN A 1 86 ? 19.415 5.353 -17.572 1.00 76.38 86 GLN A CA 1
ATOM 726 C C . GLN A 1 86 ? 19.469 4.465 -18.821 1.00 76.38 86 GLN A C 1
ATOM 728 O O . GLN A 1 86 ? 20.095 4.851 -19.805 1.00 76.38 86 GLN A O 1
ATOM 733 N N . LYS A 1 87 ? 18.727 3.347 -18.850 1.00 71.81 87 LYS A N 1
ATOM 734 C CA . LYS A 1 87 ? 18.647 2.475 -20.038 1.00 71.81 87 LYS A CA 1
ATOM 735 C C . LYS A 1 87 ? 18.174 3.227 -21.287 1.00 71.81 87 LYS A C 1
ATOM 737 O O . LYS A 1 87 ? 18.747 3.064 -22.357 1.00 71.81 87 LYS A O 1
ATOM 742 N N . ARG A 1 88 ? 17.167 4.101 -21.157 1.00 72.12 88 ARG A N 1
ATOM 743 C CA . ARG A 1 88 ? 16.661 4.924 -22.276 1.00 72.12 88 ARG A CA 1
ATOM 744 C C . ARG A 1 88 ? 17.626 6.026 -22.726 1.00 72.12 88 ARG A C 1
ATOM 746 O O . ARG A 1 88 ? 17.435 6.543 -23.824 1.00 72.12 88 ARG A O 1
ATOM 753 N N . LYS A 1 89 ? 18.580 6.449 -21.889 1.00 67.25 89 LYS A N 1
ATOM 754 C CA . LYS A 1 89 ? 19.646 7.393 -22.271 1.00 67.25 89 LYS A CA 1
ATOM 755 C C . LYS A 1 89 ? 20.783 6.670 -22.989 1.00 67.25 89 LYS A C 1
ATOM 757 O O . LYS A 1 89 ? 21.168 7.116 -24.059 1.00 67.25 89 LYS A O 1
ATOM 762 N N . VAL A 1 90 ? 21.233 5.528 -22.461 1.00 70.94 90 VAL A N 1
ATOM 763 C CA . VAL A 1 90 ? 22.256 4.682 -23.105 1.00 70.94 90 VAL A CA 1
ATOM 764 C C . VAL A 1 90 ? 21.809 4.274 -24.507 1.00 70.94 90 VAL A C 1
ATOM 766 O O . VAL A 1 90 ? 22.540 4.481 -25.460 1.00 70.94 90 VAL A O 1
ATOM 769 N N . ASN A 1 91 ? 20.561 3.825 -24.667 1.00 60.38 91 ASN A N 1
ATOM 770 C CA . ASN A 1 91 ? 20.045 3.415 -25.977 1.00 60.38 91 ASN A CA 1
ATOM 771 C C . ASN A 1 91 ? 19.791 4.585 -26.955 1.00 60.38 91 ASN A C 1
ATOM 773 O O . ASN A 1 91 ? 19.476 4.350 -28.115 1.00 60.38 91 ASN A O 1
ATOM 777 N N . ARG A 1 92 ? 19.851 5.841 -26.484 1.00 60.12 92 ARG A N 1
ATOM 778 C CA . ARG A 1 92 ? 19.700 7.055 -27.309 1.00 60.12 92 ARG A CA 1
ATOM 779 C C . ARG A 1 92 ? 21.026 7.695 -27.708 1.00 60.12 92 ARG A C 1
ATOM 781 O O . ARG A 1 92 ? 20.998 8.571 -28.563 1.00 60.12 92 ARG A O 1
ATOM 788 N N . ASN A 1 93 ? 22.142 7.253 -27.134 1.00 52.00 93 ASN A N 1
ATOM 789 C CA . ASN A 1 93 ? 23.456 7.452 -27.725 1.00 52.00 93 ASN A CA 1
ATOM 790 C C . ASN A 1 93 ? 23.761 6.206 -28.566 1.00 52.00 93 ASN A C 1
ATOM 792 O O . ASN A 1 93 ? 24.353 5.265 -28.035 1.00 52.00 93 ASN A O 1
ATOM 796 N N . PRO A 1 94 ? 23.381 6.147 -29.859 1.00 54.09 94 PRO A N 1
ATOM 797 C CA . PRO A 1 94 ? 24.209 5.368 -30.755 1.00 54.09 94 PRO A CA 1
ATOM 798 C C . PRO A 1 94 ? 25.586 6.026 -30.664 1.00 54.09 94 PRO A C 1
ATOM 800 O O . PRO A 1 94 ? 25.716 7.235 -30.867 1.00 54.09 94 PRO A O 1
ATOM 803 N N . GLU A 1 95 ? 26.606 5.275 -30.267 1.00 52.34 95 GLU A N 1
ATOM 804 C CA . GLU A 1 95 ? 27.963 5.702 -30.567 1.00 52.34 95 GLU A CA 1
ATOM 805 C C . GLU A 1 95 ? 27.978 6.060 -32.054 1.00 52.34 95 GLU A C 1
ATOM 807 O O . GLU A 1 95 ? 27.667 5.224 -32.905 1.00 52.34 95 GLU A O 1
ATOM 812 N N . HIS A 1 96 ? 28.275 7.320 -32.368 1.00 51.34 96 HIS A N 1
ATOM 813 C CA . HIS A 1 96 ? 28.663 7.704 -33.711 1.00 51.34 96 HIS A CA 1
ATOM 814 C C . HIS A 1 96 ? 30.012 7.035 -33.990 1.00 51.34 96 HIS A C 1
ATOM 816 O O . HIS A 1 96 ? 31.061 7.663 -33.914 1.00 51.34 96 HIS A O 1
ATOM 822 N N . THR A 1 97 ? 29.989 5.740 -34.295 1.00 51.53 97 THR A N 1
ATOM 823 C CA . THR A 1 97 ? 31.059 5.084 -35.031 1.00 51.53 97 THR A CA 1
ATOM 824 C C . THR A 1 97 ? 30.786 5.336 -36.508 1.00 51.53 97 THR A C 1
ATOM 826 O O . THR A 1 97 ? 30.057 4.625 -37.186 1.00 51.53 97 THR A O 1
ATOM 829 N N . ASN A 1 98 ? 31.345 6.460 -36.954 1.00 45.38 98 ASN A N 1
ATOM 830 C CA . ASN A 1 98 ? 31.879 6.713 -38.286 1.00 45.38 98 ASN A CA 1
ATOM 831 C C . ASN A 1 98 ? 30.990 6.312 -39.475 1.00 45.38 98 ASN A C 1
ATOM 833 O O . ASN A 1 98 ? 30.993 5.174 -39.953 1.00 45.38 98 ASN A O 1
ATOM 837 N N . GLY A 1 99 ? 30.346 7.323 -40.066 1.00 50.47 99 GLY A N 1
ATOM 838 C CA . GLY A 1 99 ? 29.985 7.294 -41.479 1.00 50.47 99 GLY A CA 1
ATOM 839 C C . GLY A 1 99 ? 31.251 7.190 -42.329 1.00 50.47 99 GLY A C 1
ATOM 840 O O . GLY A 1 99 ? 31.818 8.208 -42.698 1.00 50.47 99 GLY A O 1
ATOM 841 N N . GLN A 1 100 ? 31.715 5.959 -42.551 1.00 50.84 100 GLN A N 1
ATOM 842 C CA . GLN A 1 100 ? 32.727 5.569 -43.546 1.00 50.84 100 GLN A CA 1
ATOM 843 C C . GLN A 1 100 ? 32.836 4.037 -43.750 1.00 50.84 100 GLN A C 1
ATOM 845 O O . GLN A 1 100 ? 33.576 3.595 -44.622 1.00 50.84 100 GLN A O 1
ATOM 850 N N . GLY A 1 101 ? 32.106 3.203 -42.991 1.00 49.62 101 GLY A N 1
ATOM 851 C CA . GLY A 1 101 ? 32.252 1.736 -43.054 1.00 49.62 101 GLY A CA 1
ATOM 852 C C . GLY A 1 101 ? 31.214 0.965 -43.882 1.00 49.62 101 GLY A C 1
ATOM 853 O O . GLY A 1 101 ? 31.473 -0.173 -44.265 1.00 49.62 101 GLY A O 1
ATOM 854 N N . VAL A 1 102 ? 30.042 1.539 -44.175 1.00 51.81 102 VAL A N 1
ATOM 855 C CA . VAL A 1 102 ? 28.951 0.785 -44.836 1.00 51.81 102 VAL A CA 1
ATOM 856 C C . VAL A 1 102 ? 29.127 0.671 -46.351 1.00 51.81 102 VAL A C 1
ATOM 858 O O . VAL A 1 102 ? 28.711 -0.325 -46.947 1.00 51.81 102 VAL A O 1
ATOM 861 N N . ASP A 1 103 ? 29.809 1.639 -46.962 1.00 55.28 103 ASP A N 1
ATOM 862 C CA . ASP A 1 103 ? 30.056 1.652 -48.405 1.00 55.28 103 ASP A CA 1
ATOM 863 C C . ASP A 1 103 ? 31.205 0.709 -48.782 1.00 55.28 103 ASP A C 1
ATOM 865 O O . ASP A 1 103 ? 3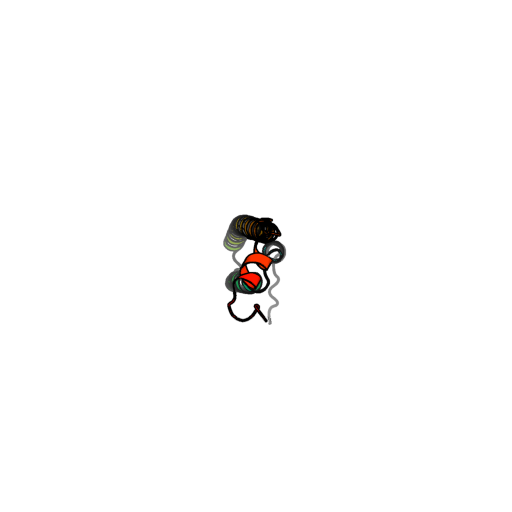1.116 -0.005 -49.776 1.00 55.28 103 ASP A O 1
ATOM 869 N N . ALA A 1 104 ? 32.231 0.585 -47.933 1.00 56.53 104 ALA A N 1
ATOM 870 C CA . ALA A 1 104 ? 33.350 -0.334 -48.153 1.00 56.53 104 ALA A CA 1
ATOM 871 C C . ALA A 1 104 ? 32.923 -1.815 -48.126 1.00 56.53 104 ALA A C 1
ATOM 873 O O . ALA A 1 104 ? 33.417 -2.620 -48.914 1.00 56.53 104 ALA A O 1
ATOM 874 N N . VAL A 1 105 ? 31.962 -2.174 -47.265 1.00 57.84 105 VAL A N 1
ATOM 875 C CA . VAL A 1 105 ? 31.436 -3.547 -47.180 1.00 57.84 105 VAL A CA 1
ATOM 876 C C . VAL A 1 105 ? 30.523 -3.868 -48.363 1.00 57.84 105 VAL A C 1
ATOM 878 O O . VAL A 1 105 ? 30.568 -4.980 -48.876 1.00 57.84 105 VAL A O 1
ATOM 881 N N . LYS A 1 106 ? 29.727 -2.908 -48.855 1.00 55.19 106 LYS A N 1
ATOM 882 C CA . LYS A 1 106 ? 28.926 -3.098 -50.079 1.00 55.19 106 LYS A CA 1
ATOM 883 C C . LYS A 1 106 ? 29.788 -3.227 -51.340 1.00 55.19 106 LYS A C 1
ATOM 885 O O . LYS A 1 106 ? 29.397 -3.941 -52.263 1.00 55.19 106 LYS A O 1
ATOM 890 N N . MET A 1 107 ? 30.952 -2.581 -51.365 1.00 56.88 107 MET A N 1
ATOM 891 C CA . MET A 1 107 ? 31.899 -2.620 -52.487 1.00 56.88 107 MET A CA 1
ATOM 892 C C . MET A 1 107 ? 32.792 -3.873 -52.511 1.00 56.88 107 MET A C 1
ATOM 894 O O . MET A 1 107 ? 33.457 -4.116 -53.515 1.00 56.88 107 MET A O 1
ATOM 898 N N . SER A 1 108 ? 32.808 -4.692 -51.450 1.00 56.78 108 SER A N 1
ATOM 899 C CA . SER A 1 108 ? 33.605 -5.930 -51.408 1.00 56.78 108 SER A CA 1
ATOM 900 C C . SER A 1 108 ? 32.866 -7.175 -51.917 1.00 56.78 108 SER A C 1
ATOM 902 O O . SER A 1 108 ? 33.469 -8.245 -52.016 1.00 56.78 108 SER A O 1
ATOM 904 N N . TRP A 1 109 ? 31.581 -7.060 -52.280 1.00 59.31 109 TRP A N 1
ATOM 905 C CA . TRP A 1 109 ? 30.812 -8.186 -52.812 1.00 59.31 109 TRP A CA 1
ATOM 906 C C . TRP A 1 109 ? 31.178 -8.480 -54.276 1.00 59.31 109 TRP A C 1
ATOM 908 O O . TRP A 1 109 ? 31.193 -7.564 -55.102 1.00 59.31 109 TRP A O 1
ATOM 918 N N . PRO A 1 110 ? 31.407 -9.756 -54.639 1.00 55.59 110 PRO A N 1
ATOM 919 C CA . PRO A 1 110 ? 31.911 -10.141 -55.960 1.00 55.59 110 PRO A CA 1
ATOM 920 C C . PRO A 1 110 ? 30.915 -9.918 -57.113 1.00 55.59 110 PRO A C 1
ATOM 922 O O . PRO A 1 110 ? 31.306 -10.008 -58.270 1.00 55.59 110 PRO A O 1
ATOM 925 N N . TRP A 1 111 ? 29.653 -9.589 -56.821 1.00 54.97 111 TRP A N 1
ATOM 926 C CA . TRP A 1 111 ? 28.597 -9.355 -57.817 1.00 54.97 111 TRP A CA 1
ATOM 927 C C . TRP A 1 111 ? 28.470 -7.888 -58.266 1.00 54.97 111 TRP A C 1
ATOM 929 O O . TRP A 1 111 ? 27.733 -7.609 -59.202 1.00 54.97 111 TRP A O 1
ATOM 939 N N . ASN A 1 112 ? 29.170 -6.946 -57.619 1.00 59.47 112 ASN A N 1
ATOM 940 C CA . ASN A 1 112 ? 29.068 -5.500 -57.890 1.00 59.47 112 ASN A CA 1
ATOM 941 C C . ASN A 1 112 ? 30.131 -4.982 -58.877 1.00 59.47 112 ASN A C 1
ATOM 943 O O . ASN A 1 112 ? 30.443 -3.793 -58.897 1.00 59.47 112 ASN A O 1
ATOM 947 N N . ARG A 1 113 ? 30.722 -5.873 -59.680 1.00 56.00 113 ARG A N 1
ATOM 948 C CA . ARG A 1 113 ? 31.751 -5.536 -60.669 1.00 56.00 113 ARG A CA 1
ATOM 949 C C . ARG A 1 113 ? 31.299 -5.971 -62.0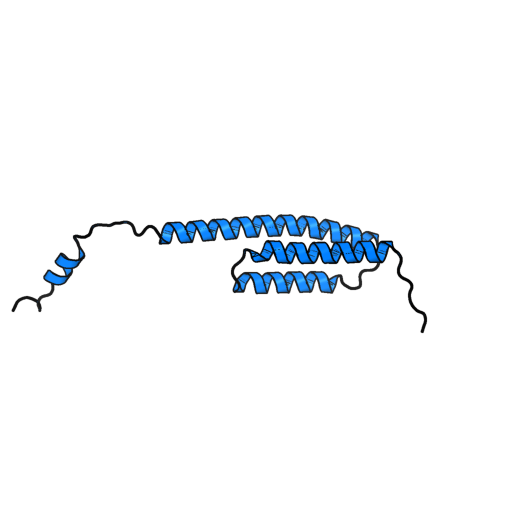65 1.00 56.00 113 ARG A C 1
ATOM 951 O O . ARG A 1 113 ? 31.838 -6.919 -62.624 1.00 56.00 113 ARG A O 1
ATOM 958 N N . THR A 1 114 ? 30.297 -5.276 -62.588 1.00 55.53 114 THR A N 1
ATOM 959 C CA . THR A 1 114 ? 29.878 -5.285 -64.000 1.00 55.53 114 THR A CA 1
ATOM 960 C C . THR A 1 114 ? 29.455 -3.887 -64.380 1.00 55.53 114 THR A C 1
ATOM 962 O O . THR A 1 114 ? 28.693 -3.300 -63.579 1.00 55.53 114 THR A O 1
#

Secondary structure (DSSP, 8-state):
-------HHHHHHHHHHHHHHHHHHHHHTTS-HHHHHHHHHHHHHHHHHTTT---HHHHHHHHHHHHHHHHHHHHHHHHHHHHHHHHHHHTT------TTSHHHHHTTSTTS--

pLDDT: mean 84.06, std 16.89, range [45.38, 98.31]

Organism: NCBI:txid65357